Protein AF-A0A7S2DZ49-F1 (afdb_monomer_lite)

Structure (mmCIF, N/CA/C/O backbone):
data_AF-A0A7S2DZ49-F1
#
_entry.id   AF-A0A7S2DZ49-F1
#
loop_
_atom_site.group_PDB
_atom_site.id
_atom_site.type_symbol
_atom_site.label_atom_id
_atom_site.label_alt_id
_atom_site.label_comp_id
_atom_site.label_asym_id
_atom_site.label_entity_id
_atom_site.label_seq_id
_atom_site.pdbx_PDB_ins_code
_atom_site.Cartn_x
_atom_site.Cartn_y
_atom_site.Cartn_z
_atom_site.occupancy
_atom_site.B_iso_or_equiv
_atom_site.auth_seq_id
_atom_site.auth_comp_id
_atom_site.auth_asym_id
_atom_site.auth_atom_id
_atom_site.pdbx_PDB_model_num
ATOM 1 N N . ALA A 1 1 ? 43.498 4.906 -31.535 1.00 59.50 1 ALA A N 1
ATOM 2 C CA . ALA A 1 1 ? 42.503 4.200 -32.368 1.00 59.50 1 ALA A CA 1
ATOM 3 C C . ALA A 1 1 ? 42.090 5.136 -33.496 1.00 59.50 1 ALA A C 1
ATOM 5 O O . ALA A 1 1 ? 41.835 6.296 -33.182 1.00 59.50 1 ALA A O 1
ATOM 6 N N . PRO A 1 2 ? 42.104 4.722 -34.774 1.00 61.47 2 PRO A N 1
ATOM 7 C CA . PRO A 1 2 ? 41.698 5.613 -35.856 1.00 61.47 2 PRO A CA 1
ATOM 8 C C . PRO A 1 2 ? 40.190 5.884 -35.783 1.00 61.47 2 PRO A C 1
ATOM 10 O O . PRO A 1 2 ? 39.401 4.973 -35.531 1.00 61.47 2 PRO A O 1
ATOM 13 N N . ALA A 1 3 ? 39.809 7.147 -35.971 1.00 65.94 3 ALA A N 1
ATOM 14 C CA . ALA A 1 3 ? 38.417 7.565 -36.047 1.00 65.94 3 ALA A CA 1
ATOM 15 C C . ALA A 1 3 ? 37.798 7.035 -37.349 1.00 65.94 3 ALA A C 1
ATOM 17 O O . ALA A 1 3 ? 38.333 7.267 -38.434 1.00 65.94 3 ALA A O 1
ATOM 18 N N . LEU A 1 4 ? 36.689 6.303 -37.232 1.00 65.12 4 LEU A N 1
ATOM 19 C CA . LEU A 1 4 ? 35.900 5.856 -38.379 1.00 65.12 4 LEU A CA 1
ATOM 20 C C . LEU A 1 4 ? 35.278 7.079 -39.079 1.00 65.12 4 LEU A C 1
ATOM 22 O O . LEU A 1 4 ? 34.800 7.983 -38.387 1.00 65.12 4 LEU A O 1
ATOM 26 N N . PRO A 1 5 ? 35.276 7.131 -40.423 1.00 70.06 5 PRO A N 1
ATOM 27 C CA . PRO A 1 5 ? 34.662 8.235 -41.150 1.00 70.06 5 PRO A CA 1
ATOM 28 C C . PRO A 1 5 ? 33.141 8.271 -40.914 1.00 70.06 5 PRO A C 1
ATOM 30 O O . PRO A 1 5 ? 32.529 7.222 -40.686 1.00 70.06 5 PRO A O 1
ATOM 33 N N . PRO A 1 6 ? 32.513 9.461 -40.968 1.00 71.31 6 PRO A N 1
ATOM 34 C CA . PRO A 1 6 ? 31.072 9.592 -40.794 1.00 71.31 6 PRO A CA 1
ATOM 35 C C . PRO A 1 6 ? 30.322 8.860 -41.915 1.00 71.31 6 PRO A C 1
ATOM 37 O O . PRO A 1 6 ? 30.703 8.931 -43.084 1.00 71.31 6 PRO A O 1
ATOM 40 N N . ALA A 1 7 ? 29.252 8.152 -41.548 1.00 64.00 7 ALA A N 1
ATOM 41 C CA . ALA A 1 7 ? 28.412 7.429 -42.496 1.00 64.00 7 ALA A CA 1
ATOM 42 C C . ALA A 1 7 ? 27.731 8.397 -43.489 1.00 64.00 7 ALA A C 1
ATOM 44 O O . ALA A 1 7 ? 27.337 9.498 -43.089 1.00 64.00 7 ALA A O 1
ATOM 45 N N . PRO A 1 8 ? 27.573 8.013 -44.770 1.00 72.12 8 PRO A N 1
ATOM 46 C CA . PRO A 1 8 ? 26.897 8.848 -45.757 1.00 72.12 8 PRO A CA 1
ATOM 47 C C . PRO A 1 8 ? 25.403 9.023 -45.424 1.00 72.12 8 PRO A C 1
ATOM 49 O O . PRO A 1 8 ? 24.809 8.149 -44.783 1.00 72.12 8 PRO A O 1
ATOM 52 N N . PRO A 1 9 ? 24.771 10.129 -45.864 1.00 71.88 9 PRO A N 1
ATOM 53 C CA . PRO A 1 9 ? 23.348 10.357 -45.641 1.00 71.88 9 PRO A CA 1
ATOM 54 C C . PRO A 1 9 ? 22.504 9.301 -46.367 1.00 71.88 9 PRO A C 1
ATOM 56 O O . PRO A 1 9 ? 22.785 8.940 -47.511 1.00 71.88 9 PRO A O 1
ATOM 59 N N . ALA A 1 10 ? 21.466 8.806 -45.691 1.00 62.69 10 ALA A N 1
ATOM 60 C CA . ALA A 1 10 ? 20.554 7.812 -46.248 1.00 62.69 10 ALA A CA 1
ATOM 61 C C . ALA A 1 10 ? 19.785 8.374 -47.465 1.00 62.69 10 ALA A C 1
ATOM 63 O O . ALA A 1 10 ? 19.436 9.559 -47.472 1.00 62.69 10 ALA A O 1
ATOM 64 N N . PRO A 1 11 ? 19.496 7.547 -48.488 1.00 67.69 11 PRO A N 1
ATOM 65 C CA . PRO A 1 11 ? 18.730 7.985 -49.649 1.00 67.69 11 PRO A CA 1
ATOM 66 C C . PRO A 1 11 ? 17.271 8.306 -49.273 1.00 67.69 11 PRO A C 1
ATOM 68 O O . PRO A 1 11 ? 16.727 7.694 -48.348 1.00 67.69 11 PRO A O 1
ATOM 71 N N . PRO A 1 12 ? 16.607 9.232 -49.991 1.00 66.19 12 PRO A N 1
ATOM 72 C CA . PRO A 1 12 ? 15.199 9.524 -49.762 1.00 66.19 12 PRO A CA 1
ATOM 73 C C . PRO A 1 12 ? 14.345 8.305 -50.123 1.00 66.19 12 PRO A C 1
ATOM 75 O O . PRO A 1 12 ? 14.440 7.761 -51.225 1.00 66.19 12 PRO A O 1
ATOM 78 N N . VAL A 1 13 ? 13.501 7.876 -49.186 1.00 62.84 13 VAL A N 1
ATOM 79 C CA . VAL A 1 13 ? 12.542 6.793 -49.423 1.00 62.84 13 VAL A CA 1
ATOM 80 C C . VAL A 1 13 ? 11.414 7.283 -50.342 1.00 62.84 13 VAL A C 1
ATOM 82 O O . VAL A 1 13 ? 10.830 8.337 -50.075 1.00 62.84 13 VAL A O 1
ATOM 85 N N . PRO A 1 14 ? 11.082 6.563 -51.429 1.00 59.66 14 PRO A N 1
ATOM 86 C CA . PRO A 1 14 ? 9.974 6.946 -52.294 1.00 59.66 14 PRO A CA 1
ATOM 87 C C . PRO A 1 14 ? 8.638 6.719 -51.573 1.00 59.66 14 PRO A C 1
ATOM 89 O O . PRO A 1 14 ? 8.361 5.623 -51.090 1.00 59.66 14 PRO A O 1
ATOM 92 N N . MET A 1 15 ? 7.789 7.749 -51.520 1.00 57.28 15 MET A N 1
ATOM 93 C CA . MET A 1 15 ? 6.422 7.624 -51.008 1.00 57.28 15 MET A CA 1
ATOM 94 C C . MET A 1 15 ? 5.513 7.080 -52.112 1.00 57.28 15 MET A C 1
ATOM 96 O O . MET A 1 15 ? 4.947 7.835 -52.900 1.00 57.28 15 MET A O 1
ATOM 100 N N . THR A 1 16 ? 5.388 5.759 -52.197 1.00 68.00 16 THR A N 1
ATOM 101 C CA . THR A 1 16 ? 4.372 5.112 -53.033 1.00 68.00 16 THR A CA 1
ATOM 102 C C . THR A 1 16 ? 3.052 5.005 -52.253 1.00 68.00 16 THR A C 1
ATOM 104 O O . THR A 1 16 ? 3.057 4.592 -51.092 1.00 68.00 16 THR A O 1
ATOM 107 N N . PRO A 1 17 ? 1.896 5.385 -52.833 1.00 64.94 17 PRO A N 1
ATOM 108 C CA . PRO A 1 17 ? 0.613 5.246 -52.150 1.00 64.94 17 PRO A CA 1
ATOM 109 C C . PRO A 1 17 ? 0.171 3.774 -52.140 1.00 64.94 17 PRO A C 1
ATOM 111 O O . PRO A 1 17 ? -0.103 3.189 -53.189 1.00 64.94 17 PRO A O 1
ATOM 114 N N . LEU A 1 18 ? 0.099 3.179 -50.947 1.00 60.12 18 LEU A N 1
ATOM 115 C CA . LEU A 1 18 ? -0.384 1.812 -50.721 1.00 60.12 18 LEU A CA 1
ATOM 116 C C . LEU A 1 18 ? -1.884 1.676 -51.045 1.00 60.12 18 LEU A C 1
ATOM 118 O O . LEU A 1 18 ? -2.684 2.578 -50.788 1.00 60.12 18 LEU A O 1
ATOM 122 N N . ARG A 1 19 ? -2.274 0.528 -51.612 1.00 68.06 19 ARG A N 1
ATOM 123 C CA . ARG A 1 19 ? -3.676 0.158 -51.870 1.00 68.06 19 ARG A CA 1
ATOM 124 C C . ARG A 1 19 ? -4.398 -0.119 -50.544 1.00 68.06 19 ARG A C 1
ATOM 126 O O . ARG A 1 19 ? -3.825 -0.689 -49.622 1.00 68.06 19 ARG A O 1
ATOM 133 N N . LEU A 1 20 ? -5.689 0.222 -50.469 1.00 58.28 20 LEU A N 1
ATOM 134 C CA . LEU A 1 20 ? -6.526 0.065 -49.265 1.00 58.28 20 LEU A CA 1
ATOM 135 C C . LEU A 1 20 ? -6.604 -1.390 -48.751 1.00 58.28 20 LEU A C 1
ATOM 137 O O . LEU A 1 20 ? -6.788 -1.611 -47.561 1.00 58.28 20 LEU A O 1
ATOM 141 N N . SER A 1 21 ? -6.418 -2.384 -49.625 1.00 60.34 21 SER A N 1
ATOM 142 C CA . SER A 1 21 ? -6.398 -3.810 -49.268 1.00 60.34 21 SER A CA 1
ATOM 143 C C . SER A 1 21 ? -5.090 -4.289 -48.625 1.00 60.34 21 SER A C 1
ATOM 145 O O . SER A 1 21 ? -5.056 -5.391 -48.092 1.00 60.34 21 SER A O 1
ATOM 147 N N . GLU A 1 22 ? -4.029 -3.479 -48.645 1.00 57.44 22 GLU A N 1
ATOM 148 C CA . GLU A 1 22 ? -2.766 -3.728 -47.928 1.00 57.44 22 GLU A CA 1
ATOM 149 C C . GLU A 1 22 ? -2.644 -2.855 -46.664 1.00 57.44 22 GLU A C 1
ATOM 151 O O . GLU A 1 22 ? -1.633 -2.886 -45.966 1.00 57.44 22 GLU A O 1
ATOM 156 N N . ALA A 1 23 ? -3.684 -2.082 -46.330 1.00 57.16 23 ALA A N 1
ATOM 157 C CA . ALA A 1 23 ? -3.672 -1.081 -45.262 1.00 57.16 23 ALA A CA 1
ATOM 158 C C . ALA A 1 23 ? -3.789 -1.643 -43.831 1.00 57.16 23 ALA A C 1
ATOM 160 O O . ALA A 1 23 ? -4.038 -0.881 -42.899 1.00 57.16 23 ALA A O 1
ATOM 161 N N . LEU A 1 24 ? -3.585 -2.944 -43.621 1.00 56.66 24 LEU A N 1
ATOM 162 C CA . LEU A 1 24 ? -3.458 -3.519 -42.281 1.00 56.66 24 LEU A CA 1
ATOM 163 C C . LEU A 1 24 ? -2.166 -4.334 -42.192 1.00 56.66 24 LEU A C 1
ATOM 165 O O . LEU A 1 24 ? -2.198 -5.561 -42.301 1.00 56.66 24 LEU A O 1
ATOM 169 N N . PRO A 1 25 ? -1.009 -3.689 -41.976 1.00 50.84 25 PRO A N 1
ATOM 170 C CA . PRO A 1 25 ? 0.159 -4.421 -41.533 1.00 50.84 25 PRO A CA 1
ATOM 171 C C . PRO A 1 25 ? -0.149 -5.021 -40.152 1.00 50.84 25 PRO A C 1
ATOM 173 O O . PRO A 1 25 ? -0.167 -4.320 -39.140 1.00 50.84 25 PRO A O 1
ATOM 176 N N . VAL A 1 26 ? -0.333 -6.345 -40.107 1.00 53.97 26 VAL A N 1
ATOM 177 C CA . VAL A 1 26 ? -0.393 -7.211 -38.904 1.00 53.97 26 VAL A CA 1
ATOM 178 C C . VAL A 1 26 ? 0.978 -7.252 -38.185 1.00 53.97 26 VAL A C 1
ATOM 180 O O . VAL A 1 26 ? 1.406 -8.261 -37.644 1.00 53.97 26 VAL A O 1
ATOM 183 N N . ALA A 1 27 ? 1.721 -6.146 -38.203 1.00 51.12 27 ALA A N 1
ATOM 184 C CA . ALA A 1 27 ? 3.070 -6.028 -37.650 1.00 51.12 27 ALA A CA 1
ATOM 185 C C . ALA A 1 27 ? 3.258 -4.781 -36.768 1.00 51.12 27 ALA A C 1
ATOM 187 O O . ALA A 1 27 ? 4.316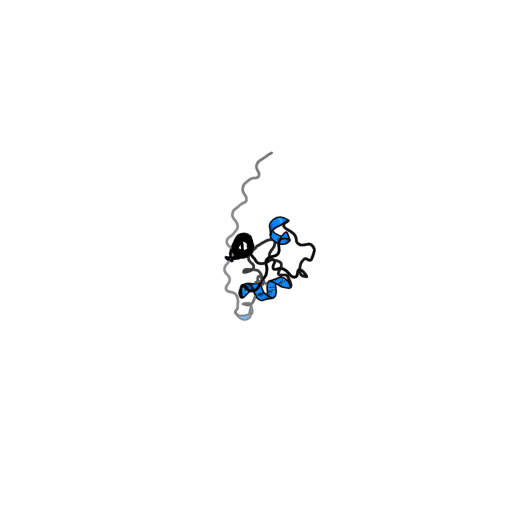 -4.607 -36.171 1.00 51.12 27 ALA A O 1
ATOM 188 N N . TRP A 1 28 ? 2.236 -3.929 -36.637 1.00 52.03 28 TRP A N 1
ATOM 189 C CA . TRP A 1 28 ? 2.239 -2.766 -35.747 1.00 52.03 28 TRP A CA 1
ATOM 190 C C . TRP A 1 28 ? 1.003 -2.823 -34.830 1.00 52.03 28 TRP A C 1
ATOM 192 O O . TRP A 1 28 ? 0.043 -2.067 -34.891 1.00 52.03 28 TRP A O 1
ATOM 202 N N . MET A 1 29 ? 1.005 -3.782 -33.922 1.00 45.78 2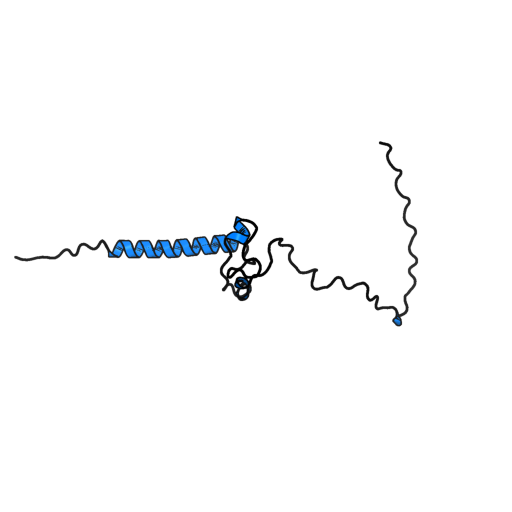9 MET A N 1
ATOM 203 C CA . MET A 1 29 ? 0.425 -3.505 -32.618 1.00 45.78 29 MET A CA 1
ATOM 204 C C . MET A 1 29 ? 1.572 -3.692 -31.641 1.00 45.78 29 MET A C 1
ATOM 206 O O . MET A 1 29 ? 1.882 -4.837 -31.314 1.00 45.78 29 MET A O 1
ATOM 210 N N . PRO A 1 30 ? 2.260 -2.627 -31.179 1.00 52.38 30 PRO A N 1
ATOM 211 C CA . PRO A 1 30 ? 2.881 -2.754 -29.876 1.00 52.38 30 PRO A CA 1
ATOM 212 C C . PRO A 1 30 ? 1.716 -3.073 -28.948 1.00 52.38 30 PRO A C 1
ATOM 214 O O . PRO A 1 30 ? 0.750 -2.313 -28.908 1.00 52.38 30 PRO A O 1
ATOM 217 N N . ASP A 1 31 ? 1.758 -4.256 -28.340 1.00 55.59 31 ASP A N 1
ATOM 218 C CA . ASP A 1 31 ? 0.770 -4.763 -27.397 1.00 55.59 31 ASP A CA 1
ATOM 219 C C . ASP A 1 31 ? 0.302 -3.587 -26.532 1.00 55.59 31 ASP A C 1
ATOM 221 O O . ASP A 1 31 ? 1.030 -3.105 -25.661 1.00 55.59 31 ASP A O 1
ATOM 225 N N . ALA A 1 32 ? -0.872 -3.025 -26.841 1.00 49.78 32 ALA A N 1
ATOM 226 C CA . ALA A 1 32 ? -1.332 -1.778 -26.230 1.00 49.78 32 ALA A CA 1
ATOM 227 C C . ALA A 1 32 ? -1.594 -1.969 -24.726 1.00 49.78 32 ALA A C 1
ATOM 229 O O . ALA A 1 32 ? -1.927 -1.025 -24.016 1.00 49.78 32 ALA A O 1
ATOM 230 N N . ARG A 1 33 ? -1.408 -3.196 -24.223 1.00 53.81 33 ARG A N 1
ATOM 231 C CA . ARG A 1 33 ? -1.366 -3.554 -22.814 1.00 53.81 33 ARG A CA 1
ATOM 232 C C . ARG A 1 33 ? -0.048 -3.184 -22.117 1.00 53.81 33 ARG A C 1
ATOM 234 O O . ARG A 1 33 ? -0.050 -3.048 -20.900 1.00 53.81 33 ARG A O 1
ATOM 241 N N . ALA A 1 34 ? 1.051 -2.999 -22.851 1.00 51.03 34 ALA A N 1
ATOM 242 C CA . ALA A 1 34 ? 2.384 -2.755 -22.293 1.00 51.03 34 ALA A CA 1
ATOM 243 C C . ALA A 1 34 ? 2.731 -1.263 -22.117 1.00 51.03 34 ALA A C 1
ATOM 245 O O . ALA A 1 34 ? 3.470 -0.915 -21.199 1.00 51.03 34 ALA A O 1
ATOM 246 N N . GLN A 1 35 ? 2.178 -0.363 -22.942 1.00 47.78 35 GLN A N 1
ATOM 247 C CA . GLN A 1 35 ? 2.555 1.065 -22.952 1.00 47.78 35 GLN A CA 1
ATOM 248 C C . GLN A 1 35 ? 2.091 1.844 -21.701 1.00 47.78 35 GLN A C 1
ATOM 250 O O . GLN A 1 35 ? 2.628 2.908 -21.403 1.00 47.78 35 GLN A O 1
ATOM 255 N N . TRP A 1 36 ? 1.107 1.332 -20.956 1.00 54.78 36 TRP A N 1
ATOM 256 C CA . TRP A 1 36 ? 0.552 1.991 -19.764 1.00 54.78 36 TRP A CA 1
ATOM 257 C C . TRP A 1 36 ? 0.932 1.309 -18.449 1.00 54.78 36 TRP A C 1
ATOM 259 O O . TRP A 1 36 ? 0.426 1.699 -17.398 1.00 54.78 36 TRP A O 1
ATOM 269 N N . M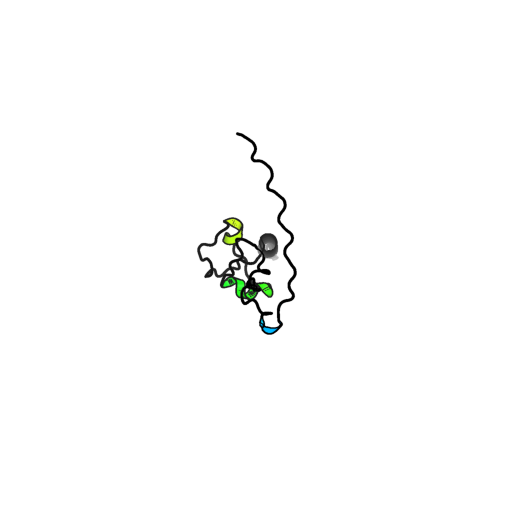ET A 1 37 ? 1.827 0.317 -18.470 1.00 48.16 37 MET A N 1
ATOM 270 C CA . MET A 1 37 ? 2.347 -0.256 -17.232 1.00 48.16 37 MET A CA 1
ATOM 271 C C . MET A 1 37 ? 3.382 0.713 -16.643 1.00 48.16 37 MET A C 1
ATOM 273 O O . MET A 1 37 ? 4.433 0.920 -17.256 1.00 48.16 37 MET A O 1
ATOM 277 N N . PRO A 1 38 ? 3.136 1.325 -15.466 1.00 54.19 38 PRO A N 1
ATOM 278 C CA . PRO A 1 38 ? 4.151 2.130 -14.810 1.00 54.19 38 PRO A CA 1
ATOM 279 C C . PRO A 1 38 ? 5.331 1.213 -14.512 1.00 54.19 38 PRO A C 1
ATOM 281 O O . PRO A 1 38 ? 5.170 0.177 -13.862 1.00 54.19 38 PRO A O 1
ATOM 284 N N . GLN A 1 39 ? 6.508 1.589 -15.005 1.00 47.31 39 GLN A N 1
ATOM 285 C CA . GLN A 1 39 ? 7.756 0.862 -14.804 1.00 47.31 39 GLN A CA 1
ATOM 286 C C . GLN A 1 39 ? 8.218 1.043 -13.354 1.00 47.31 39 GLN A C 1
ATOM 288 O O . GLN A 1 39 ? 9.175 1.747 -13.052 1.00 47.31 39 GLN A O 1
ATOM 293 N N . CYS A 1 40 ? 7.479 0.442 -12.427 1.00 50.09 40 CYS A N 1
ATOM 294 C CA . CYS A 1 40 ? 7.893 0.228 -11.057 1.00 50.09 40 CYS A CA 1
ATOM 295 C C . CYS A 1 40 ? 8.459 -1.196 -10.999 1.00 50.09 40 CYS A C 1
ATOM 297 O O . CYS A 1 40 ? 7.673 -2.143 -11.050 1.00 50.09 40 CYS A O 1
ATOM 299 N N . PRO A 1 41 ? 9.784 -1.382 -10.844 1.00 51.75 41 PRO A N 1
ATOM 300 C CA . PRO A 1 41 ? 10.434 -2.702 -10.844 1.00 51.75 41 PRO A CA 1
ATOM 301 C C . PRO A 1 41 ? 9.951 -3.673 -9.747 1.00 51.75 41 PRO A C 1
ATOM 303 O O . PRO A 1 41 ? 10.422 -4.800 -9.668 1.00 51.75 41 PRO A O 1
ATOM 306 N N . LEU A 1 42 ? 9.022 -3.239 -8.888 1.00 56.34 42 LEU A N 1
ATOM 307 C CA . LEU A 1 42 ? 8.467 -3.979 -7.753 1.00 56.34 42 LEU A CA 1
ATOM 308 C C . LEU A 1 42 ? 6.933 -4.093 -7.791 1.00 56.34 42 LEU A C 1
ATOM 310 O O . LEU A 1 42 ? 6.337 -4.630 -6.857 1.00 56.34 42 LEU A O 1
ATOM 314 N N . ALA A 1 43 ? 6.277 -3.600 -8.848 1.00 62.72 43 ALA A N 1
ATOM 315 C CA . ALA A 1 43 ? 4.819 -3.577 -8.979 1.00 62.72 43 ALA A CA 1
ATOM 316 C C . ALA A 1 43 ? 4.236 -4.932 -9.412 1.00 62.72 43 ALA A C 1
ATOM 318 O O . ALA A 1 43 ? 3.368 -5.000 -10.277 1.00 62.72 43 ALA A O 1
ATOM 319 N N . VAL A 1 44 ? 4.699 -6.025 -8.803 1.00 82.25 44 VAL A N 1
ATOM 320 C CA . VAL A 1 44 ? 4.042 -7.323 -8.961 1.00 82.25 44 VAL A CA 1
ATOM 321 C C . VAL A 1 44 ? 2.861 -7.352 -7.990 1.00 82.25 44 VAL A C 1
ATOM 323 O O . VAL A 1 44 ? 3.097 -7.380 -6.777 1.00 82.25 44 VAL A O 1
ATOM 326 N N . PRO A 1 45 ? 1.602 -7.314 -8.466 1.00 88.38 45 PRO A N 1
ATOM 327 C CA . PRO A 1 45 ? 0.449 -7.403 -7.585 1.00 88.38 45 PRO A CA 1
ATOM 328 C C . PRO A 1 45 ? 0.471 -8.742 -6.845 1.00 88.38 45 PRO A C 1
ATOM 330 O O . PRO A 1 45 ? 0.759 -9.790 -7.421 1.00 88.38 45 PRO A O 1
ATOM 333 N N . SER A 1 46 ? 0.173 -8.697 -5.553 1.00 93.62 46 SER A N 1
ATOM 334 C CA . SER A 1 46 ? 0.026 -9.882 -4.713 1.00 93.62 46 SER A CA 1
ATOM 335 C C . SER A 1 46 ? -1.451 -10.146 -4.407 1.00 93.62 46 SER A C 1
ATOM 337 O O . SER A 1 46 ? -2.302 -9.285 -4.644 1.00 93.62 46 SER A O 1
ATOM 339 N N . VAL A 1 47 ? -1.777 -11.293 -3.805 1.00 95.38 47 VAL A N 1
ATOM 340 C CA . VAL A 1 47 ? -3.135 -11.578 -3.293 1.00 95.38 47 VAL A CA 1
ATOM 341 C C . VAL A 1 47 ? -3.632 -10.448 -2.373 1.00 95.38 47 VAL A C 1
ATOM 343 O O . VAL A 1 47 ? -4.781 -10.017 -2.459 1.00 95.38 47 VAL A O 1
ATOM 346 N N . GLY A 1 48 ? -2.746 -9.888 -1.542 1.00 94.25 48 GLY A N 1
ATOM 347 C CA . GLY A 1 48 ? -3.045 -8.750 -0.665 1.00 94.25 48 GLY A CA 1
ATOM 348 C C . GLY A 1 48 ? -3.308 -7.414 -1.372 1.00 94.25 48 GLY A C 1
ATOM 349 O O . GLY A 1 48 ? -3.739 -6.454 -0.725 1.00 94.25 48 GLY A O 1
ATOM 350 N N . SER A 1 49 ? -3.048 -7.318 -2.678 1.00 94.25 49 SER A N 1
ATOM 351 C CA . SER A 1 49 ? -3.284 -6.119 -3.487 1.00 94.25 49 SER A CA 1
ATOM 352 C C . SER A 1 49 ? -4.709 -6.002 -4.037 1.00 94.25 49 SER A C 1
ATOM 354 O O . SER A 1 49 ? -5.037 -4.943 -4.563 1.00 94.25 49 SER A O 1
ATOM 356 N N . ALA A 1 50 ? -5.582 -7.004 -3.867 1.00 94.56 50 ALA A N 1
ATOM 357 C CA . ALA A 1 50 ? -6.949 -6.986 -4.412 1.00 94.56 50 ALA A CA 1
ATOM 358 C C . ALA A 1 50 ? -7.768 -5.738 -4.007 1.00 94.56 50 ALA A C 1
ATOM 360 O O . ALA A 1 50 ? -8.496 -5.171 -4.814 1.00 94.56 50 ALA A O 1
ATOM 361 N N . GLY A 1 51 ? -7.602 -5.254 -2.772 1.00 93.94 51 GLY A N 1
ATOM 362 C CA . GLY A 1 51 ? -8.263 -4.042 -2.268 1.00 93.94 51 GLY A CA 1
ATOM 363 C C . GLY A 1 51 ? -7.454 -2.751 -2.435 1.00 93.94 51 GLY A C 1
ATOM 364 O O . GLY A 1 51 ? -7.712 -1.785 -1.717 1.00 93.94 51 GLY A O 1
ATOM 365 N N . HIS A 1 52 ? -6.419 -2.727 -3.284 1.00 94.00 52 HIS A N 1
ATOM 366 C CA . HIS A 1 52 ? -5.500 -1.588 -3.377 1.00 94.00 52 HIS A CA 1
ATOM 367 C C . HIS A 1 52 ? -6.181 -0.312 -3.872 1.00 94.00 52 HIS A C 1
ATOM 369 O O . HIS A 1 52 ? -6.088 0.712 -3.199 1.00 94.00 52 HIS A O 1
ATOM 375 N N . HIS A 1 53 ? -6.919 -0.392 -4.981 1.00 90.31 53 HIS A N 1
ATOM 376 C CA . HIS A 1 53 ? -7.616 0.756 -5.574 1.00 90.31 53 HIS A CA 1
ATOM 377 C C . HIS A 1 53 ? -8.700 1.342 -4.659 1.00 90.31 53 HIS A C 1
ATOM 379 O O . HIS A 1 53 ? -9.004 2.525 -4.738 1.00 90.31 53 HIS A O 1
ATOM 385 N N . LEU A 1 54 ? -9.229 0.530 -3.740 1.00 93.69 54 LEU A N 1
ATOM 386 C CA . LEU A 1 54 ? -10.197 0.945 -2.723 1.00 93.69 54 LEU A CA 1
ATOM 387 C C . LEU A 1 54 ? -9.527 1.480 -1.445 1.00 93.69 54 LEU A C 1
ATOM 389 O O . LEU A 1 54 ? -10.203 1.858 -0.496 1.00 93.69 54 LEU A O 1
ATOM 393 N N . GLY A 1 55 ? -8.195 1.443 -1.356 1.00 90.62 55 GLY A N 1
ATOM 394 C CA . GLY A 1 55 ? -7.452 1.821 -0.155 1.00 90.62 55 GLY A CA 1
ATOM 395 C C . GLY A 1 55 ? -7.548 0.824 1.012 1.00 90.62 55 GLY A C 1
ATOM 396 O O . GLY A 1 55 ? -6.873 1.035 2.022 1.00 90.62 55 GLY A O 1
ATOM 397 N N . LEU A 1 56 ? -8.295 -0.276 0.871 1.00 91.31 56 LEU A N 1
ATOM 398 C CA . LEU A 1 56 ? -8.538 -1.297 1.906 1.00 91.31 56 LEU A CA 1
ATOM 399 C C . LEU A 1 56 ? -7.373 -2.279 2.108 1.00 91.31 56 LEU A C 1
ATOM 401 O O . LEU A 1 56 ? -7.381 -3.107 3.018 1.00 91.31 56 LEU A O 1
ATOM 405 N N . CYS A 1 57 ? -6.354 -2.201 1.261 1.00 93.00 57 CYS A N 1
ATOM 406 C CA . CYS A 1 57 ? -5.186 -3.062 1.349 1.00 93.00 57 CYS A CA 1
ATOM 407 C C . CYS A 1 57 ? -4.279 -2.747 2.559 1.00 93.00 57 CYS A C 1
ATOM 409 O O . CYS A 1 57 ? -4.293 -1.651 3.125 1.00 93.00 57 CYS A O 1
ATOM 411 N N . LYS A 1 58 ? -3.421 -3.706 2.930 1.00 91.69 58 LYS A N 1
ATOM 412 C CA . LYS A 1 58 ? -2.350 -3.520 3.926 1.00 91.69 58 LYS A CA 1
ATOM 413 C C . LYS A 1 58 ? -0.994 -3.611 3.225 1.00 91.69 58 LYS A C 1
ATOM 415 O O . LYS A 1 58 ? -0.770 -4.621 2.567 1.00 91.69 58 LYS A O 1
ATOM 420 N N . PRO A 1 59 ? -0.110 -2.603 3.325 1.00 91.88 59 PRO A N 1
ATOM 421 C CA . PRO A 1 59 ? 1.178 -2.621 2.631 1.00 91.88 59 PRO A CA 1
ATOM 422 C C . PRO A 1 59 ? 2.098 -3.732 3.152 1.00 91.88 59 PRO A C 1
ATOM 424 O O . PRO A 1 59 ? 2.102 -4.017 4.349 1.00 91.88 59 PRO A O 1
ATOM 427 N N . CYS A 1 60 ? 2.889 -4.329 2.261 1.00 91.38 60 CYS A N 1
ATOM 428 C CA . CYS A 1 60 ? 3.932 -5.287 2.618 1.00 91.38 60 CYS A CA 1
ATOM 429 C C . CYS A 1 60 ? 5.183 -4.567 3.132 1.00 91.38 60 CYS A C 1
ATOM 431 O O . CYS A 1 60 ? 5.695 -3.643 2.497 1.00 91.38 60 CYS A O 1
ATOM 433 N N . ASP A 1 61 ? 5.705 -5.010 4.275 1.00 88.69 61 ASP A N 1
ATOM 434 C CA . ASP A 1 61 ? 6.906 -4.427 4.877 1.00 88.69 61 ASP A CA 1
ATOM 435 C C . ASP A 1 61 ? 8.181 -4.761 4.095 1.00 88.69 61 ASP A C 1
ATOM 437 O O . ASP A 1 61 ? 9.085 -3.928 4.010 1.00 88.69 61 ASP A O 1
ATOM 441 N N . PHE A 1 62 ? 8.241 -5.957 3.507 1.00 89.38 62 PHE A N 1
ATOM 442 C CA . PHE A 1 62 ? 9.440 -6.488 2.857 1.00 89.38 62 PHE A CA 1
ATOM 443 C C . PHE A 1 62 ? 9.649 -5.938 1.446 1.00 89.38 62 PHE A C 1
ATOM 445 O O . PHE A 1 62 ? 10.780 -5.623 1.085 1.00 89.38 62 PHE A O 1
ATOM 452 N N . THR A 1 63 ? 8.573 -5.719 0.685 1.00 87.38 63 THR A N 1
ATOM 453 C CA . THR A 1 63 ? 8.648 -5.219 -0.699 1.00 87.38 63 THR A CA 1
ATOM 454 C C . THR A 1 63 ? 9.422 -3.906 -0.797 1.00 87.38 63 THR A C 1
ATOM 456 O O . THR A 1 63 ? 10.277 -3.772 -1.662 1.00 87.38 63 THR A O 1
ATOM 459 N N . TYR A 1 64 ? 9.194 -2.964 0.126 1.00 78.38 64 TYR A N 1
ATOM 460 C CA . TYR A 1 64 ? 9.877 -1.663 0.113 1.00 78.38 64 TYR A CA 1
ATOM 461 C C . TYR A 1 64 ? 11.142 -1.613 0.967 1.00 78.38 64 TYR A C 1
ATOM 463 O O . TYR A 1 64 ? 12.039 -0.833 0.669 1.00 78.38 64 TYR A O 1
ATOM 471 N N . ARG A 1 65 ? 11.227 -2.402 2.046 1.00 81.12 65 ARG A N 1
ATOM 472 C CA . ARG A 1 65 ? 12.413 -2.404 2.917 1.00 81.12 65 ARG A CA 1
ATOM 473 C C . ARG A 1 65 ? 13.566 -3.213 2.324 1.00 81.12 65 ARG A C 1
ATOM 475 O O . ARG A 1 65 ? 14.712 -2.811 2.468 1.00 81.12 65 ARG A O 1
ATOM 482 N N . SER A 1 66 ? 13.258 -4.354 1.718 1.00 81.31 66 SER A N 1
ATOM 483 C CA . SER A 1 66 ? 14.237 -5.337 1.240 1.00 81.31 66 SER A CA 1
ATOM 484 C C . SER A 1 66 ? 14.268 -5.442 -0.285 1.00 81.31 66 SER A C 1
ATOM 486 O O . SER A 1 66 ? 15.041 -6.227 -0.821 1.00 81.31 66 SER A O 1
ATOM 488 N N . GLY A 1 67 ? 13.398 -4.703 -0.983 1.00 79.75 67 GLY A N 1
ATOM 489 C CA . GLY A 1 67 ? 13.246 -4.785 -2.438 1.00 79.75 67 GLY A CA 1
ATOM 490 C C . GLY A 1 67 ? 12.658 -6.112 -2.926 1.00 79.75 67 GLY A C 1
ATOM 491 O O . GLY A 1 67 ? 12.525 -6.318 -4.122 1.00 79.75 67 GLY A O 1
ATOM 492 N N . SER A 1 68 ? 12.316 -7.039 -2.030 1.00 85.62 68 SER A N 1
ATOM 493 C CA . SER A 1 68 ? 11.782 -8.352 -2.387 1.00 85.62 68 SER A CA 1
ATOM 494 C C . SER A 1 68 ? 10.916 -8.909 -1.260 1.00 85.62 68 SER A C 1
ATOM 496 O O . SER A 1 68 ? 11.169 -8.680 -0.076 1.00 85.62 68 SER A O 1
ATOM 498 N N . CYS A 1 69 ? 9.862 -9.632 -1.634 1.00 90.19 69 CYS A N 1
ATOM 499 C CA . CYS A 1 69 ? 9.014 -10.386 -0.717 1.00 90.19 69 CYS A CA 1
ATOM 500 C C . CYS A 1 69 ? 9.194 -11.878 -1.004 1.00 90.19 69 CYS A C 1
ATOM 502 O O . CYS A 1 69 ? 9.141 -12.286 -2.163 1.00 90.19 69 CYS A O 1
ATOM 504 N N . ARG A 1 70 ? 9.374 -12.689 0.046 1.00 90.50 70 ARG A N 1
ATOM 505 C CA . ARG A 1 70 ? 9.581 -14.141 -0.080 1.00 90.50 70 ARG A CA 1
ATOM 506 C C . ARG A 1 70 ? 8.355 -14.867 -0.631 1.00 90.50 70 ARG A C 1
ATOM 508 O O . ARG A 1 70 ? 8.511 -15.808 -1.395 1.00 90.50 70 ARG A O 1
ATOM 515 N N . GLU A 1 71 ? 7.150 -14.411 -0.287 1.00 90.69 71 GLU A N 1
ATOM 516 C CA . GLU A 1 71 ? 5.905 -15.009 -0.787 1.00 90.69 71 GLU A CA 1
ATOM 517 C C . GLU A 1 71 ? 5.559 -14.594 -2.229 1.00 90.69 71 GLU A C 1
ATOM 519 O O . GLU A 1 71 ? 4.661 -15.178 -2.836 1.00 90.69 71 GLU A O 1
ATOM 524 N N . GLY A 1 72 ? 6.234 -13.582 -2.790 1.00 89.56 72 GLY A N 1
ATOM 525 C CA . GLY A 1 72 ? 5.972 -13.104 -4.148 1.00 89.56 72 GLY A CA 1
ATOM 526 C C . GLY A 1 72 ? 4.491 -12.769 -4.380 1.00 89.56 72 GLY A C 1
ATOM 527 O O . GLY A 1 72 ? 3.868 -12.060 -3.587 1.00 89.56 72 GLY A O 1
ATOM 528 N N . ALA A 1 73 ? 3.906 -13.298 -5.457 1.00 91.00 73 ALA A N 1
ATOM 529 C CA . ALA A 1 73 ? 2.499 -13.073 -5.803 1.00 91.00 73 ALA A CA 1
ATOM 530 C C . ALA A 1 73 ? 1.510 -13.630 -4.756 1.00 91.00 73 ALA A C 1
ATOM 532 O O . ALA A 1 73 ? 0.412 -13.096 -4.606 1.00 91.00 73 ALA A O 1
ATOM 533 N N . ALA A 1 74 ? 1.897 -14.649 -3.981 1.00 93.06 74 ALA A N 1
ATOM 534 C CA . ALA A 1 74 ? 1.053 -15.237 -2.938 1.00 93.06 74 ALA A CA 1
ATOM 535 C C . ALA A 1 74 ? 1.026 -14.411 -1.637 1.00 93.06 74 ALA A C 1
ATOM 537 O O . ALA A 1 74 ? 0.320 -14.768 -0.690 1.00 93.06 74 ALA A O 1
ATOM 538 N N . CYS A 1 75 ? 1.780 -13.306 -1.562 1.00 94.38 75 CYS A N 1
ATOM 539 C CA . CYS A 1 75 ? 1.817 -12.475 -0.366 1.00 94.38 75 CYS A CA 1
ATOM 540 C C . CYS A 1 75 ? 0.418 -11.945 -0.008 1.00 94.38 75 CYS A C 1
ATOM 542 O O . CYS A 1 75 ? -0.310 -11.394 -0.837 1.00 94.38 75 CYS A O 1
ATOM 544 N N . LYS A 1 76 ? 0.053 -12.054 1.272 1.00 95.00 76 LYS A N 1
ATOM 545 C CA . LYS A 1 76 ? -1.216 -11.539 1.819 1.00 95.00 76 LYS A CA 1
ATOM 546 C C . LYS A 1 76 ? -1.207 -10.017 2.013 1.00 95.00 76 LYS A C 1
ATOM 548 O O . LYS A 1 76 ? -2.219 -9.438 2.404 1.00 95.00 76 LYS A O 1
ATOM 553 N N . PHE A 1 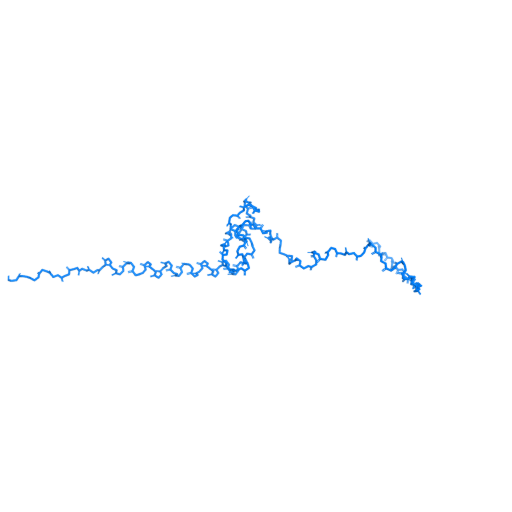77 ? -0.072 -9.370 1.752 1.00 93.69 77 PHE A N 1
ATOM 554 C CA . PHE A 1 77 ? 0.124 -7.931 1.870 1.00 93.69 77 PHE A CA 1
ATOM 555 C C . PHE A 1 77 ? 0.380 -7.303 0.510 1.00 93.69 77 PHE A C 1
ATOM 557 O O . PHE A 1 77 ? 0.984 -7.907 -0.365 1.00 93.69 77 PHE A O 1
ATOM 564 N N . CYS A 1 78 ? -0.052 -6.062 0.354 1.00 93.00 78 CYS A N 1
ATOM 565 C CA . CYS A 1 78 ? -0.024 -5.321 -0.889 1.00 93.00 78 CYS A CA 1
ATOM 566 C C . CYS A 1 78 ? 1.386 -4.868 -1.273 1.00 93.00 78 CYS A C 1
ATOM 568 O O . CYS A 1 78 ? 2.067 -4.195 -0.495 1.00 93.00 78 CYS A O 1
ATOM 570 N N . HIS A 1 79 ? 1.775 -5.177 -2.507 1.00 92.00 79 HIS A N 1
ATOM 571 C CA . HIS A 1 79 ? 3.031 -4.731 -3.115 1.00 92.00 79 HIS A CA 1
ATOM 572 C C . HIS A 1 79 ? 2.894 -3.395 -3.866 1.00 92.00 79 HIS A C 1
ATOM 574 O O . HIS A 1 79 ? 3.865 -2.657 -4.011 1.00 92.00 79 HIS A O 1
ATOM 580 N N . LEU A 1 80 ? 1.672 -3.027 -4.261 1.00 90.38 80 LEU A N 1
ATOM 581 C CA . LEU A 1 80 ? 1.376 -1.813 -5.037 1.00 90.38 80 LEU A CA 1
ATOM 582 C C . LEU A 1 80 ? 1.414 -0.509 -4.213 1.00 90.38 80 LEU A C 1
ATOM 584 O O . LEU A 1 80 ? 1.404 0.585 -4.765 1.00 90.38 80 LEU A O 1
ATOM 588 N N . CYS A 1 81 ? 1.437 -0.590 -2.881 1.00 89.62 81 CYS A N 1
ATOM 589 C CA . CYS A 1 81 ? 1.428 0.594 -2.019 1.00 89.62 81 CYS A CA 1
ATOM 590 C C . CYS A 1 81 ? 2.783 1.295 -1.973 1.00 89.62 81 CYS A C 1
ATOM 592 O O . CYS A 1 81 ? 3.659 0.803 -1.277 1.00 89.62 81 CYS A O 1
ATOM 594 N N . GLY A 1 82 ? 2.915 2.486 -2.557 1.00 85.19 82 GLY A N 1
ATOM 595 C CA . GLY A 1 82 ? 4.159 3.263 -2.506 1.00 85.19 82 GLY A CA 1
ATOM 596 C C . GLY A 1 82 ? 4.763 3.459 -1.095 1.00 85.19 82 GLY A C 1
ATOM 597 O O . GLY A 1 82 ? 4.068 3.361 -0.069 1.00 85.19 82 GLY A O 1
ATOM 598 N N . PRO A 1 83 ? 6.067 3.785 -1.014 1.00 81.81 83 PRO A N 1
ATOM 599 C CA . PRO A 1 83 ? 6.793 3.876 0.255 1.00 81.81 83 PRO A CA 1
ATOM 600 C C . PRO A 1 83 ? 6.240 4.980 1.165 1.00 81.81 83 PRO A C 1
ATOM 602 O O . PRO A 1 83 ? 6.215 4.827 2.388 1.00 81.81 83 PRO A O 1
ATOM 605 N N . GLU A 1 84 ? 5.742 6.070 0.583 1.00 84.50 84 GLU A N 1
ATOM 606 C CA . GLU A 1 84 ? 5.116 7.173 1.310 1.00 84.50 84 GLU A CA 1
ATOM 607 C C . GLU A 1 84 ? 3.818 6.737 2.005 1.00 84.50 84 GLU A C 1
ATOM 609 O O . GLU A 1 84 ? 3.668 6.922 3.215 1.00 84.50 84 GLU A O 1
ATOM 614 N N . VAL A 1 85 ? 2.922 6.061 1.276 1.00 86.00 85 VAL A N 1
ATOM 615 C CA . VAL A 1 85 ? 1.647 5.549 1.808 1.00 86.00 85 VAL A CA 1
ATOM 616 C C . VAL A 1 85 ? 1.901 4.566 2.950 1.00 86.00 85 VAL A C 1
ATOM 618 O O . VAL A 1 85 ? 1.251 4.628 3.997 1.00 86.00 85 VAL A O 1
ATOM 621 N N . SER A 1 86 ? 2.893 3.690 2.783 1.00 84.56 86 SER A N 1
ATOM 622 C CA . SER A 1 86 ? 3.300 2.724 3.803 1.00 84.56 86 SER A CA 1
ATOM 623 C C . SER A 1 86 ? 3.827 3.402 5.073 1.00 84.56 86 SER A C 1
ATOM 625 O O . SER A 1 86 ? 3.453 3.013 6.183 1.00 84.56 86 SER A O 1
ATOM 627 N N . ARG A 1 87 ? 4.665 4.440 4.940 1.00 85.50 87 ARG A N 1
ATOM 628 C CA . ARG A 1 87 ? 5.184 5.223 6.077 1.00 85.50 87 ARG A CA 1
ATOM 629 C C . ARG A 1 87 ? 4.077 6.001 6.784 1.00 85.50 87 ARG A C 1
ATOM 631 O O . ARG A 1 87 ? 4.010 5.956 8.013 1.00 85.50 87 ARG A O 1
ATOM 638 N N . ARG A 1 88 ? 3.189 6.652 6.027 1.00 90.12 88 ARG A N 1
ATOM 639 C CA . ARG A 1 88 ? 2.062 7.427 6.562 1.00 90.12 88 ARG A CA 1
ATOM 640 C C . ARG A 1 88 ? 1.135 6.557 7.412 1.00 90.12 88 ARG A C 1
ATOM 642 O O . ARG A 1 88 ? 0.936 6.852 8.586 1.00 90.12 88 ARG A O 1
ATOM 649 N N . ARG A 1 89 ? 0.680 5.418 6.877 1.00 88.56 89 ARG A N 1
ATOM 650 C CA . ARG A 1 89 ? -0.216 4.486 7.592 1.00 88.56 89 ARG A CA 1
ATOM 651 C C . ARG A 1 89 ? 0.416 3.907 8.860 1.00 88.56 89 ARG A C 1
ATOM 653 O O . ARG A 1 89 ? -0.254 3.754 9.879 1.00 88.56 89 ARG A O 1
ATOM 660 N N . LYS A 1 90 ? 1.718 3.595 8.834 1.00 86.75 90 LYS A N 1
ATOM 661 C CA . LYS A 1 90 ? 2.451 3.140 10.031 1.00 86.75 90 LYS A CA 1
ATOM 662 C C . LYS A 1 90 ? 2.508 4.222 11.104 1.00 86.75 90 LYS A C 1
ATOM 664 O O . LYS A 1 90 ? 2.318 3.915 12.280 1.00 86.75 90 LYS A O 1
ATOM 669 N N . LYS A 1 91 ? 2.758 5.472 10.704 1.00 90.50 91 LYS A N 1
ATOM 670 C CA . LYS A 1 91 ? 2.774 6.626 11.606 1.00 90.50 91 LYS A CA 1
ATOM 671 C C . LYS A 1 91 ? 1.398 6.831 12.245 1.00 90.50 91 LYS A C 1
ATOM 673 O O . LYS A 1 91 ? 1.314 6.858 13.467 1.00 90.50 91 LYS A O 1
ATOM 678 N N . GLU A 1 92 ? 0.334 6.875 11.448 1.00 92.56 92 GLU A N 1
ATOM 679 C CA . GLU A 1 92 ? -1.056 6.990 11.924 1.00 92.56 92 GLU A CA 1
ATOM 680 C C . GLU A 1 92 ? -1.417 5.870 12.909 1.00 92.56 92 GLU A C 1
ATOM 682 O O . GLU A 1 92 ? -1.872 6.138 14.020 1.00 92.56 92 GLU A O 1
ATOM 687 N N . ARG A 1 93 ? -1.114 4.611 12.560 1.00 89.38 93 ARG A N 1
ATOM 688 C CA . ARG A 1 93 ? -1.345 3.460 13.444 1.00 89.38 93 ARG A CA 1
ATOM 689 C C . ARG A 1 93 ? -0.588 3.589 14.767 1.00 89.38 93 ARG A C 1
ATOM 691 O O . ARG A 1 93 ? -1.140 3.273 15.818 1.00 89.38 93 ARG A O 1
ATOM 698 N N . LYS A 1 94 ? 0.666 4.054 14.734 1.00 92.44 94 LYS A N 1
ATOM 699 C CA . LYS A 1 94 ? 1.473 4.279 15.942 1.00 92.44 94 LYS A CA 1
ATOM 700 C C . LYS A 1 94 ? 0.877 5.385 16.814 1.00 92.44 94 LYS A C 1
ATOM 702 O O . LYS A 1 94 ? 0.786 5.198 18.022 1.00 92.44 94 LYS A O 1
ATOM 707 N N . HIS A 1 95 ? 0.452 6.501 16.221 1.00 94.25 95 HIS A N 1
ATOM 708 C CA . HIS A 1 95 ? -0.208 7.579 16.961 1.00 94.25 95 HIS A CA 1
ATOM 709 C C . HIS A 1 95 ? -1.500 7.098 17.626 1.00 94.25 95 HIS A C 1
ATOM 711 O O . HIS A 1 95 ? -1.689 7.359 18.809 1.00 94.25 95 HIS A O 1
ATOM 717 N N . PHE A 1 96 ? -2.328 6.330 16.912 1.00 92.69 96 PHE A N 1
ATOM 718 C CA . PHE A 1 96 ? -3.559 5.756 17.459 1.00 92.69 96 PHE A CA 1
ATOM 719 C C . PHE A 1 96 ? -3.289 4.834 18.659 1.00 92.69 96 PHE A C 1
ATOM 721 O O . PHE A 1 96 ? -3.872 5.012 19.726 1.00 92.69 96 PHE A O 1
ATOM 728 N N . ILE A 1 97 ? -2.344 3.894 18.525 1.00 91.62 97 ILE A N 1
ATOM 729 C CA . ILE A 1 97 ? -1.965 2.984 19.620 1.00 91.62 97 ILE A CA 1
ATOM 730 C C . ILE A 1 97 ? -1.398 3.761 20.819 1.00 91.62 97 ILE A C 1
ATOM 732 O O . ILE A 1 97 ? -1.738 3.456 21.960 1.00 91.62 97 ILE A O 1
ATOM 736 N N . ASN A 1 98 ? -0.554 4.769 20.584 1.00 91.06 98 ASN A N 1
ATOM 737 C CA . ASN A 1 98 ? 0.028 5.578 21.656 1.00 91.06 98 ASN A CA 1
ATOM 738 C C . ASN A 1 98 ? -1.027 6.410 22.400 1.00 91.06 98 ASN A C 1
ATOM 740 O O . ASN A 1 98 ? -0.979 6.486 23.625 1.00 91.06 98 ASN A O 1
ATOM 744 N N . ALA A 1 99 ? -1.989 6.994 21.680 1.00 91.25 99 ALA A N 1
ATOM 745 C CA . ALA A 1 99 ? -3.093 7.736 22.284 1.00 91.25 99 ALA A CA 1
ATOM 746 C C . ALA A 1 99 ? -3.949 6.832 23.186 1.00 91.25 99 ALA A C 1
ATOM 748 O O . ALA A 1 99 ? -4.254 7.206 24.317 1.00 91.25 99 ALA A O 1
ATOM 749 N N . MET A 1 100 ? -4.259 5.612 22.731 1.00 88.19 100 MET A N 1
ATOM 750 C CA . MET A 1 100 ? -4.991 4.634 23.544 1.00 88.19 100 MET A CA 1
ATOM 751 C C . MET A 1 100 ? -4.207 4.202 24.791 1.00 88.19 100 MET A C 1
ATOM 753 O O . MET A 1 100 ? -4.779 4.116 25.874 1.00 88.19 100 MET A O 1
ATOM 757 N N . ARG A 1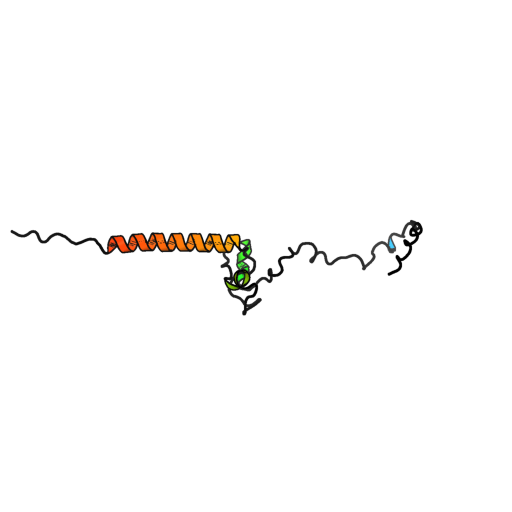 101 ? -2.888 3.985 24.678 1.00 85.06 101 ARG A N 1
ATOM 758 C CA . ARG A 1 101 ? -2.037 3.629 25.831 1.00 85.06 101 ARG A CA 1
ATOM 759 C C . ARG A 1 101 ? -2.010 4.718 26.906 1.00 85.06 101 ARG A C 1
ATOM 761 O O . ARG A 1 101 ? -2.069 4.390 28.085 1.00 85.06 101 ARG A O 1
ATOM 768 N N . CYS A 1 102 ? -1.972 5.989 26.504 1.00 77.69 102 CYS A N 1
ATOM 769 C CA . CYS A 1 102 ? -2.021 7.125 27.429 1.00 77.69 102 CYS A CA 1
ATOM 770 C C . CYS A 1 102 ? -3.356 7.207 28.197 1.00 77.69 102 CYS A C 1
ATOM 772 O O . CYS A 1 102 ? -3.376 7.616 29.355 1.00 77.69 102 CYS A O 1
ATOM 774 N N . GLN A 1 103 ? -4.472 6.791 27.586 1.00 69.69 103 GLN A N 1
ATOM 775 C CA . GLN A 1 103 ? -5.767 6.738 28.279 1.00 69.69 103 GLN A CA 1
ATOM 776 C C . GLN A 1 103 ? -5.840 5.605 29.309 1.00 69.69 103 GLN A C 1
ATOM 778 O O . GLN A 1 103 ? -6.438 5.780 30.367 1.00 69.69 103 GLN A O 1
ATOM 783 N N . MET A 1 104 ? -5.232 4.449 29.025 1.00 66.19 104 MET A N 1
ATOM 784 C CA . MET A 1 104 ? -5.251 3.310 29.949 1.00 66.19 104 MET A CA 1
ATOM 785 C C . MET A 1 104 ? -4.386 3.558 31.190 1.00 66.19 104 MET A C 1
ATOM 787 O O . MET A 1 104 ? -4.829 3.257 32.293 1.00 66.19 104 MET A O 1
ATOM 791 N N . SER A 1 105 ? -3.208 4.179 31.044 1.00 65.50 105 SER A N 1
ATOM 792 C CA . SER A 1 105 ? -2.345 4.481 32.197 1.00 65.50 105 SER A CA 1
ATOM 793 C C . SER A 1 105 ? -2.945 5.510 33.161 1.00 65.50 105 SER A C 1
ATOM 795 O O . SER A 1 105 ? -2.589 5.512 34.329 1.00 65.50 105 SER A O 1
ATOM 797 N N . GLN A 1 106 ? -3.859 6.369 32.698 1.00 59.34 106 GLN A N 1
ATOM 798 C CA . GLN A 1 106 ? -4.546 7.344 33.554 1.00 59.34 106 GLN A CA 1
ATOM 799 C C . GLN A 1 106 ? -5.687 6.730 34.381 1.00 59.34 106 GLN A C 1
ATOM 801 O O . GLN A 1 106 ? -6.051 7.283 35.415 1.00 59.34 106 GLN A O 1
ATOM 806 N N . ARG A 1 107 ? -6.259 5.593 33.954 1.00 58.44 107 ARG A N 1
ATOM 807 C CA . ARG A 1 107 ? -7.332 4.904 34.697 1.00 58.44 107 ARG A CA 1
ATOM 808 C C . ARG A 1 107 ? -6.817 4.064 35.866 1.00 58.44 107 ARG A C 1
ATOM 810 O O . ARG A 1 107 ? -7.560 3.847 36.813 1.00 58.44 107 ARG A 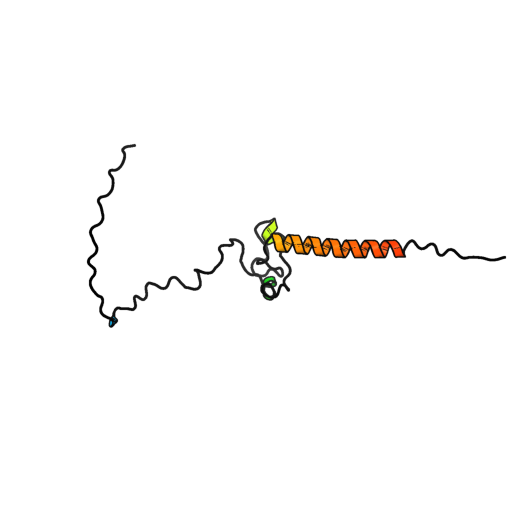O 1
ATOM 817 N N . GLU A 1 108 ? -5.561 3.631 35.816 1.00 54.69 108 GLU A N 1
ATOM 818 C CA . GLU A 1 108 ? -4.937 2.792 36.851 1.00 54.69 108 GLU A CA 1
ATOM 819 C C . GLU A 1 108 ? -4.390 3.612 38.040 1.00 54.69 108 GLU A C 1
ATOM 821 O O . GLU A 1 108 ? -4.047 3.047 39.072 1.00 54.69 108 GLU A O 1
ATOM 826 N N . THR A 1 109 ? -4.319 4.945 37.936 1.00 55.75 109 THR A N 1
ATOM 827 C CA . THR A 1 109 ? -3.763 5.829 38.982 1.00 55.75 109 THR A CA 1
ATOM 828 C C . THR A 1 109 ? -4.816 6.662 39.714 1.00 55.75 109 THR A C 1
ATOM 830 O O . THR A 1 109 ? -4.511 7.763 40.165 1.00 55.75 109 THR A O 1
ATOM 833 N N . PHE A 1 110 ? -6.053 6.177 39.842 1.00 48.62 110 PHE A N 1
ATOM 834 C CA . PHE A 1 110 ? -7.013 6.768 40.779 1.00 48.62 110 PHE A CA 1
ATOM 835 C C . PHE A 1 110 ? -6.831 6.083 42.144 1.00 48.62 110 PHE A C 1
ATOM 837 O O . PHE A 1 110 ? -7.342 4.976 42.324 1.00 48.62 110 PHE A O 1
ATOM 844 N N . PRO A 1 111 ? -6.095 6.669 43.113 1.00 55.69 111 PRO A N 1
ATOM 845 C CA . PRO A 1 111 ? -6.207 6.200 44.481 1.00 55.69 111 PRO A CA 1
ATOM 846 C C . PRO A 1 111 ? -7.660 6.435 44.892 1.00 55.69 111 PRO A C 1
ATOM 848 O O . PRO A 1 111 ? -8.144 7.568 44.895 1.00 55.69 111 PRO A O 1
ATOM 851 N N . ILE A 1 112 ? -8.375 5.353 45.181 1.00 61.47 112 ILE A N 1
ATOM 852 C CA . ILE A 1 112 ? -9.675 5.407 45.838 1.00 61.47 112 ILE A CA 1
ATOM 853 C C . ILE A 1 112 ? -9.384 5.925 47.250 1.00 61.47 112 ILE A C 1
ATOM 855 O O . ILE A 1 112 ? -9.110 5.160 48.165 1.00 61.47 112 ILE A O 1
ATOM 859 N N . GLY A 1 113 ? -9.315 7.242 47.411 1.00 63.03 113 GLY A N 1
ATOM 860 C CA . GLY A 1 113 ? -9.321 7.861 48.723 1.00 63.03 113 GLY A CA 1
ATOM 861 C C . GLY A 1 113 ? -10.768 7.992 49.157 1.00 63.03 113 GLY A C 1
ATOM 862 O O . GLY A 1 113 ? -11.457 8.834 48.597 1.00 63.03 113 GLY A O 1
ATOM 863 N N . LEU A 1 114 ? -11.219 7.162 50.099 1.00 59.81 114 LEU A N 1
ATOM 864 C CA . LEU A 1 114 ? -12.187 7.520 51.141 1.00 59.81 114 LEU A CA 1
ATOM 865 C C . LEU A 1 114 ? -12.439 6.296 52.039 1.00 59.81 114 LEU A C 1
ATOM 867 O O . LEU A 1 114 ? -13.317 5.493 51.756 1.00 59.81 114 LEU A O 1
ATOM 871 N N . ASP A 1 115 ? -11.719 6.212 53.155 1.00 48.59 115 ASP A N 1
ATOM 872 C CA . ASP A 1 115 ? -12.288 5.674 54.392 1.00 48.59 115 ASP A CA 1
ATOM 873 C C . ASP A 1 115 ? -12.278 6.821 55.401 1.00 48.59 115 ASP A C 1
ATOM 875 O O . ASP A 1 115 ? -11.367 7.009 56.205 1.00 48.59 115 ASP A O 1
ATOM 879 N N . ALA A 1 116 ? -13.292 7.673 55.258 1.00 58.28 116 ALA A N 1
ATOM 880 C CA . ALA A 1 116 ? -13.749 8.551 56.314 1.00 58.28 116 ALA A CA 1
ATOM 881 C C . ALA A 1 116 ? -14.502 7.692 57.338 1.00 58.28 116 ALA A C 1
ATOM 883 O O . ALA A 1 116 ? -15.532 7.116 56.993 1.00 58.28 116 ALA A O 1
ATOM 884 N N . GLN A 1 117 ? -14.007 7.610 58.572 1.00 62.41 117 GLN A N 1
ATOM 885 C CA . GLN A 1 117 ? -14.786 7.263 59.767 1.00 62.41 117 GLN A CA 1
ATOM 886 C C . GLN A 1 117 ? -13.990 7.721 61.000 1.00 62.41 117 GLN A C 1
ATOM 888 O O . GLN A 1 117 ? -12.854 7.294 61.178 1.00 62.41 117 GLN A O 1
ATOM 893 N N . VAL A 1 118 ? -14.440 8.822 61.616 1.00 56.97 118 VAL A N 1
ATOM 894 C CA . VAL A 1 118 ? -15.171 8.913 62.908 1.00 56.97 118 VAL A CA 1
ATOM 895 C C . VAL A 1 118 ? -14.212 9.078 64.080 1.00 56.97 118 VAL A C 1
ATOM 897 O O . VAL A 1 118 ? -13.462 8.130 64.382 1.00 56.97 118 VAL A O 1
#

Sequence (118 aa):
APALPPAPPAPPVPMTPLRLSEALPVAWMPDARAQWMPQCPLAVPSVGSAGHHLGLCKPCDFTYRSGSCREGAACKFCHLCGPEVSRRRKKERKHFINAMRCQMSQRETFPIGLDAQV

Foldseek 3Di:
DDDDDDDDDDDDDDDDDDDPVVPDDPPPDPPPVPPPPPPPVQQQFACQCPCVVVVPGAADPCCVPVVDDPCGNPDNHGRNDDPVNNVVVVVVVVVVVVVVVVVVVVVVPDDPDDPDDD

Organism: NCBI:txid327968

Secondary structure (DSSP, 8-state):
-PPPPPPPPPPPPP-----GGG---TT----TTTTTS---TT----GGGTTTTTT---B-HHHHHTS--TTGGG-SSBSSS-HHHHHHHHHHHHHHHHHHHHHHHHHTT---------

Radius of gyration: 31.52 Å; chains: 1; bounding box: 58×26×116 Å

pLDDT: mean 74.08, std 16.44, range [45.78, 95.38]